Protein AF-A0A834BYA6-F1 (afdb_monomer_lite)

InterPro domains:
  IPR002674 Large ribosomal subunit protein eL43 [PF01780] (1-64)
  IPR011331 Large ribosomal subunit protein eL37/eL43 [G3DSA:2.20.25.30] (1-68)
  IPR011332 Zinc-binding ribosomal protein [SSF57829] (1-57)

Secondary structure (DSSP, 8-state):
-HHHHHHHHHS-B--TTT--S-EEEEETTEEEETTT--EEE--SSSSS-HHHHHHHHHHHHHHHHHHHHHHHHHHHHHHHHHHHHHHHHHHHHHHHHHHHHHHHHHHTSPPPPS-S-----SSSTTSSTTSSSSS-----------

Organism: Oryzias melastigma (NCBI:txid30732)

Sequence (146 aa):
MVKKIEISQHAKYTCSFCGKTKMKRRAVGIWHCGSCKKTVAGGAWTYNTTSAVTVKSAIRRLKELKDQYQRCVRIASMEIVNVLMKRRSEFNRLRGFVDSDFKKLVDMSPEPSTSEHALHKDQSIQAGQELTENEARQPGKETRQS

Radius of gyration: 40.84 Å; chains: 1; bounding box: 45×39×119 Å

Foldseek 3Di:
DVVVLVCQQQAFPQDPPPRDSQWHDDAQQWIAGPPPRDIGGDHRRHRHDPVNVVVVVVVVVVVVVVVVVVVVVVVVVVVVVVVVVVVVVVVVVVVVVVVVVVVVVVVPDDDPPDDDDPDDDPPPPPPPPPPPPPPPDDDDDDDDDD

Structure (mmCIF, N/CA/C/O backbone):
data_AF-A0A834BYA6-F1
#
_entry.id   AF-A0A834BYA6-F1
#
loop_
_atom_site.group_PDB
_atom_site.id
_atom_site.type_symbol
_atom_site.label_atom_id
_atom_site.label_alt_id
_atom_site.label_comp_id
_atom_site.label_asym_id
_atom_site.label_entity_id
_atom_site.label_seq_id
_atom_site.pdbx_PDB_ins_code
_atom_site.Cartn_x
_atom_site.Cartn_y
_atom_site.Cartn_z
_atom_site.occupancy
_atom_site.B_iso_or_equiv
_atom_site.auth_seq_id
_atom_site.auth_comp_id
_atom_site.auth_asym_id
_atom_site.auth_atom_id
_atom_site.pdbx_PDB_model_num
ATOM 1 N N . MET A 1 1 ? -3.380 -13.775 25.923 1.00 90.69 1 MET A N 1
ATOM 2 C CA . MET A 1 1 ? -3.431 -13.643 24.445 1.00 90.69 1 MET A CA 1
ATOM 3 C C . MET A 1 1 ? -4.621 -12.819 23.955 1.00 90.69 1 MET A C 1
ATOM 5 O O . MET A 1 1 ? -4.385 -11.818 23.289 1.00 90.69 1 MET A O 1
ATOM 9 N N . VAL A 1 2 ? -5.863 -13.166 24.323 1.00 96.56 2 VAL A N 1
ATOM 10 C CA . VAL A 1 2 ? -7.096 -12.475 23.874 1.00 96.56 2 VAL A CA 1
ATOM 11 C C . VAL A 1 2 ? -7.051 -10.961 24.091 1.00 96.56 2 VAL A C 1
ATOM 13 O O . VAL A 1 2 ? -7.258 -10.209 23.147 1.00 96.56 2 VAL A O 1
ATOM 16 N N . LYS A 1 3 ? -6.628 -10.507 25.278 1.00 97.00 3 LYS A N 1
ATOM 17 C CA . LYS A 1 3 ? -6.495 -9.075 25.602 1.00 97.00 3 LYS A CA 1
ATOM 18 C C . LYS A 1 3 ? -5.699 -8.274 24.558 1.00 97.00 3 LYS A C 1
ATOM 20 O O . LYS A 1 3 ? -6.087 -7.169 24.208 1.00 97.00 3 LYS A O 1
ATOM 25 N N . LYS A 1 4 ? -4.603 -8.825 24.016 1.00 95.25 4 LYS A N 1
ATOM 26 C CA . LYS A 1 4 ? -3.785 -8.138 22.994 1.00 95.25 4 LYS A CA 1
ATOM 27 C C . LYS A 1 4 ? -4.546 -7.986 21.671 1.00 95.25 4 LYS A C 1
ATOM 29 O O . LYS A 1 4 ? -4.432 -6.953 21.017 1.00 95.25 4 LYS A O 1
ATOM 34 N N . ILE A 1 5 ? -5.304 -9.012 21.289 1.00 95.56 5 ILE A N 1
ATOM 35 C CA . ILE A 1 5 ? -6.132 -9.032 20.077 1.00 95.56 5 ILE A CA 1
ATOM 36 C C . ILE A 1 5 ? -7.318 -8.070 20.220 1.00 95.56 5 ILE A C 1
ATOM 38 O O . ILE A 1 5 ? -7.647 -7.337 19.293 1.00 95.56 5 ILE A O 1
ATOM 42 N N . GLU A 1 6 ? -7.923 -8.031 21.402 1.00 96.06 6 GLU A N 1
ATOM 43 C CA . GLU A 1 6 ? -9.059 -7.165 21.696 1.00 96.06 6 GLU A CA 1
ATOM 44 C C . GLU A 1 6 ? -8.677 -5.678 21.724 1.00 96.06 6 GLU A C 1
ATOM 46 O O . GLU A 1 6 ? -9.398 -4.830 21.197 1.00 96.06 6 GLU A O 1
ATOM 51 N N . ILE A 1 7 ? -7.496 -5.361 22.259 1.00 96.12 7 ILE A N 1
ATOM 52 C CA . ILE A 1 7 ? -6.944 -4.004 22.205 1.00 96.12 7 ILE A CA 1
ATOM 53 C C . ILE A 1 7 ? -6.654 -3.600 20.754 1.00 96.12 7 ILE A C 1
ATOM 55 O O . ILE A 1 7 ? -7.018 -2.500 20.340 1.00 96.12 7 ILE A O 1
ATOM 59 N N . SER A 1 8 ? -6.016 -4.471 19.963 1.00 94.81 8 SER A N 1
ATOM 60 C CA . SER A 1 8 ? -5.629 -4.127 18.590 1.00 94.81 8 SER A CA 1
ATOM 61 C C . SER A 1 8 ? -6.829 -3.937 17.661 1.00 94.81 8 SER A C 1
ATOM 63 O O . SER A 1 8 ? -6.846 -2.981 16.887 1.00 94.81 8 SER A O 1
ATOM 65 N N . GLN A 1 9 ? -7.878 -4.756 17.789 1.00 95.31 9 GLN A N 1
ATOM 66 C CA . GLN A 1 9 ? -9.076 -4.618 16.953 1.00 95.31 9 GLN A CA 1
ATOM 67 C C . GLN A 1 9 ? -9.886 -3.341 17.231 1.00 95.31 9 GLN A C 1
ATOM 69 O O . GLN A 1 9 ? -10.544 -2.833 16.321 1.00 95.31 9 GLN A O 1
ATOM 74 N N . HIS A 1 10 ? -9.856 -2.829 18.469 1.00 95.25 10 HIS A N 1
ATOM 75 C CA . HIS A 1 10 ? -10.570 -1.612 18.876 1.00 95.25 10 HIS A CA 1
ATOM 76 C C . HIS A 1 10 ? -9.723 -0.338 18.744 1.00 95.25 10 HIS A C 1
ATOM 78 O O . HIS A 1 10 ? -10.256 0.774 18.829 1.00 95.25 10 HIS A O 1
ATOM 84 N N . ALA A 1 11 ? -8.419 -0.479 18.502 1.00 95.38 11 ALA A N 1
ATOM 85 C CA . ALA A 1 11 ? -7.528 0.644 18.272 1.00 95.38 11 ALA A CA 1
ATOM 86 C C . ALA A 1 11 ? -7.930 1.441 17.019 1.00 95.38 11 ALA A C 1
ATOM 88 O O . ALA A 1 11 ? -8.423 0.911 16.019 1.00 95.38 11 ALA A O 1
ATOM 89 N N . LYS A 1 12 ? -7.689 2.755 17.066 1.00 95.75 12 LYS A N 1
ATOM 90 C CA . LYS A 1 12 ? -7.802 3.626 15.893 1.00 95.75 12 LYS A CA 1
ATOM 91 C C . LYS A 1 12 ? -6.453 3.677 15.188 1.00 95.75 12 LYS A C 1
ATOM 93 O O . LYS A 1 12 ? -5.443 3.961 15.823 1.00 95.75 12 LYS A O 1
ATOM 98 N N . TYR A 1 13 ? -6.455 3.475 13.875 1.00 96.50 13 TYR A N 1
ATOM 99 C CA . TYR A 1 13 ? -5.250 3.561 13.050 1.00 96.50 13 TYR A CA 1
ATOM 100 C C . TYR A 1 13 ? -5.238 4.823 12.184 1.00 96.50 13 TYR A C 1
ATOM 102 O O . TYR A 1 13 ? -6.280 5.424 11.890 1.00 96.50 13 TYR A O 1
ATOM 110 N N . THR A 1 14 ? -4.039 5.211 11.756 1.00 97.19 14 THR A N 1
ATOM 111 C CA . THR A 1 14 ? -3.818 6.295 10.797 1.00 97.19 14 THR A CA 1
ATOM 112 C C . THR A 1 14 ? -4.239 5.854 9.400 1.00 97.19 14 THR A C 1
ATOM 114 O O . THR A 1 14 ? -3.782 4.834 8.885 1.00 97.19 14 THR A O 1
ATOM 117 N N . CYS A 1 15 ? -5.131 6.619 8.773 1.00 96.81 15 CYS A N 1
ATOM 118 C CA . CYS A 1 15 ? -5.585 6.348 7.417 1.00 96.81 15 CYS A CA 1
ATOM 119 C C . CYS A 1 15 ? -4.519 6.756 6.393 1.00 96.81 15 CYS A C 1
ATOM 121 O O . CYS A 1 15 ? -4.155 7.927 6.317 1.00 96.81 15 CYS A O 1
ATOM 123 N N . SER A 1 16 ? -4.101 5.822 5.539 1.00 94.44 16 SER A N 1
ATOM 124 C CA . SER A 1 16 ? -3.115 6.070 4.474 1.00 94.44 16 SER A CA 1
ATOM 125 C C . SER A 1 16 ? -3.600 7.042 3.389 1.00 94.44 16 SER A C 1
ATOM 127 O O . SER A 1 16 ? -2.792 7.538 2.619 1.00 94.44 16 SER A O 1
ATOM 129 N N . PHE A 1 17 ? -4.909 7.309 3.317 1.00 96.19 17 PHE A N 1
ATOM 130 C CA . PHE A 1 17 ? -5.505 8.176 2.296 1.00 96.19 17 PHE A CA 1
ATOM 131 C C . PHE A 1 17 ? -5.619 9.632 2.743 1.00 96.19 17 PHE A C 1
ATOM 133 O O . PHE A 1 17 ? -5.401 10.532 1.947 1.00 96.19 17 PHE A O 1
ATOM 140 N N . CYS A 1 18 ? -6.004 9.877 4.001 1.00 96.81 18 CYS A N 1
ATOM 141 C CA . CYS A 1 18 ? -6.264 11.234 4.493 1.00 96.81 18 CYS A CA 1
ATOM 142 C C . CYS A 1 18 ? -5.414 11.636 5.705 1.00 96.81 18 CYS A C 1
ATOM 144 O O . CYS A 1 18 ? -5.691 12.668 6.308 1.00 96.81 18 CYS A O 1
ATOM 146 N N . GLY A 1 19 ? -4.476 10.790 6.143 1.00 96.50 19 GLY A N 1
ATOM 147 C CA . GLY A 1 19 ? -3.555 11.052 7.258 1.00 96.50 19 GLY A CA 1
ATOM 148 C C . GLY A 1 19 ? -4.183 11.096 8.658 1.00 96.50 19 GLY A C 1
ATOM 149 O O . GLY A 1 19 ? -3.471 11.165 9.650 1.00 96.50 19 GLY A O 1
ATOM 150 N N . LYS A 1 20 ? -5.514 11.033 8.778 1.00 97.12 20 LYS A N 1
ATOM 151 C CA . LYS A 1 20 ? -6.232 11.147 10.060 1.00 97.12 20 LYS A CA 1
ATOM 152 C C . LYS A 1 20 ? -6.321 9.793 10.776 1.00 97.12 20 LYS A C 1
ATOM 154 O O . LYS A 1 20 ? -6.633 8.776 10.149 1.00 97.12 20 LYS A O 1
ATOM 159 N N . THR A 1 21 ? -6.173 9.788 12.103 1.00 96.94 21 THR A N 1
ATOM 160 C CA . THR A 1 21 ? -6.314 8.600 12.977 1.00 96.94 21 THR A CA 1
ATOM 161 C C . THR A 1 21 ? -7.782 8.258 13.257 1.00 96.94 21 THR A C 1
ATOM 163 O O . THR A 1 21 ? -8.265 8.267 14.390 1.00 96.94 21 THR A O 1
ATOM 166 N N . LYS A 1 22 ? -8.541 8.016 12.185 1.00 97.19 22 LYS A N 1
ATOM 167 C CA . LYS A 1 22 ? -9.976 7.682 12.222 1.00 97.19 22 LYS A CA 1
ATOM 168 C C . LYS A 1 22 ? -10.293 6.350 11.535 1.00 97.19 22 LYS A C 1
ATOM 170 O O . LYS A 1 22 ? -11.448 6.111 11.189 1.00 97.19 22 LYS A O 1
ATOM 175 N N . MET A 1 23 ? -9.290 5.499 11.313 1.00 97.69 23 MET A N 1
ATOM 176 C CA . MET A 1 23 ? -9.481 4.164 10.749 1.00 97.69 23 MET A CA 1
ATOM 177 C C . MET A 1 23 ? -9.915 3.190 11.847 1.00 97.69 23 MET A C 1
ATOM 179 O O . MET A 1 23 ? -9.207 3.043 12.842 1.00 97.69 23 MET A O 1
ATOM 183 N N . LYS A 1 24 ? -11.073 2.549 11.678 1.00 97.00 24 LYS A N 1
ATOM 184 C CA . LYS A 1 24 ? -11.639 1.574 12.621 1.00 97.00 24 LYS A CA 1
ATOM 185 C C . LYS A 1 24 ? -12.052 0.297 11.898 1.00 97.00 24 LYS A C 1
ATOM 187 O O . LYS A 1 24 ? -12.467 0.345 10.740 1.00 97.00 24 LYS A O 1
ATOM 192 N N . ARG A 1 25 ? -11.982 -0.835 12.592 1.00 97.56 25 ARG A N 1
ATOM 193 C CA . ARG A 1 25 ? -12.482 -2.118 12.094 1.00 97.56 25 ARG A CA 1
ATOM 194 C C . ARG A 1 25 ? -14.011 -2.099 12.021 1.00 97.56 25 ARG A C 1
ATOM 196 O O . ARG A 1 25 ? -14.664 -1.594 12.932 1.00 97.56 25 ARG A O 1
ATOM 203 N N . ARG A 1 26 ? -14.577 -2.629 10.935 1.00 96.69 26 ARG A N 1
ATOM 204 C CA . ARG A 1 26 ? -16.031 -2.827 10.768 1.00 96.69 26 ARG A CA 1
ATOM 205 C C . ARG A 1 26 ? -16.411 -4.298 10.826 1.00 96.69 26 ARG A C 1
ATOM 207 O O . ARG A 1 26 ? -17.366 -4.647 11.501 1.00 96.69 26 ARG A O 1
ATOM 214 N N . ALA A 1 27 ? -15.635 -5.131 10.149 1.00 96.88 27 ALA A N 1
ATOM 215 C CA . ALA A 1 27 ? -15.751 -6.580 10.168 1.00 96.88 27 ALA A CA 1
ATOM 216 C C . ALA A 1 27 ? -14.344 -7.188 10.102 1.00 96.88 27 ALA A C 1
ATOM 218 O O . ALA A 1 27 ? -13.350 -6.466 9.957 1.00 96.88 27 ALA A O 1
ATOM 219 N N . VAL A 1 28 ? -14.238 -8.511 10.211 1.00 96.44 28 VAL A N 1
ATOM 220 C CA . VAL A 1 28 ? -12.963 -9.219 10.040 1.00 96.44 28 VAL A CA 1
ATOM 221 C C . VAL A 1 28 ? -12.360 -8.846 8.682 1.00 96.44 28 VAL A C 1
ATOM 223 O O . VAL A 1 28 ? -13.009 -8.989 7.653 1.00 96.44 28 VAL A O 1
ATOM 226 N N . GLY A 1 29 ? -11.137 -8.312 8.683 1.00 96.50 29 GLY A N 1
ATOM 227 C CA . GLY A 1 29 ? -10.441 -7.913 7.456 1.00 96.50 29 GLY A CA 1
ATOM 228 C C . GLY A 1 29 ? -10.969 -6.641 6.781 1.00 96.50 29 GLY A C 1
ATOM 229 O O . GLY A 1 29 ? -10.356 -6.189 5.819 1.00 96.50 29 GLY A O 1
ATOM 230 N N . ILE A 1 30 ? -12.040 -6.013 7.281 1.00 97.38 30 ILE A N 1
ATOM 231 C CA . ILE A 1 30 ? -12.630 -4.802 6.692 1.00 97.38 30 ILE A CA 1
ATOM 232 C C . ILE A 1 30 ? -12.445 -3.610 7.631 1.00 97.38 30 ILE A C 1
ATOM 234 O O . ILE A 1 30 ? -12.946 -3.586 8.760 1.00 97.38 30 ILE A O 1
ATOM 238 N N . TRP A 1 31 ? -11.778 -2.576 7.124 1.00 97.75 31 TRP A N 1
ATOM 239 C CA . TRP A 1 31 ? -11.461 -1.350 7.849 1.00 97.75 31 TRP A CA 1
ATOM 240 C C . TRP A 1 31 ? -12.096 -0.144 7.172 1.00 97.75 31 TRP A C 1
ATOM 242 O O . TRP A 1 31 ? -12.050 -0.018 5.954 1.00 97.75 31 TRP A O 1
ATOM 252 N N . HIS A 1 32 ? -12.668 0.761 7.957 1.00 97.69 32 HIS A N 1
ATOM 253 C CA . HIS A 1 32 ? -13.360 1.944 7.463 1.00 97.69 32 HIS A CA 1
ATOM 254 C C . HIS A 1 32 ? -12.838 3.209 8.135 1.00 97.69 32 HIS A C 1
ATOM 256 O O . HIS A 1 32 ? -12.704 3.281 9.361 1.00 97.69 32 HIS A O 1
ATOM 262 N N . CYS A 1 33 ? -12.578 4.234 7.329 1.00 97.81 33 CYS A N 1
ATOM 263 C CA . CYS A 1 33 ? -12.153 5.530 7.821 1.00 97.81 33 CYS A CA 1
ATOM 264 C C . CYS A 1 33 ? -13.354 6.448 8.047 1.00 97.81 33 CYS A C 1
ATOM 266 O O . CYS A 1 33 ? -14.023 6.846 7.097 1.00 97.81 33 CYS A O 1
ATOM 268 N N . GLY A 1 34 ? -13.564 6.883 9.290 1.00 96.50 34 GLY A N 1
ATOM 269 C CA . GLY A 1 34 ? -14.653 7.805 9.621 1.00 96.50 34 GLY A CA 1
ATOM 270 C C . GLY A 1 34 ? -14.509 9.219 9.038 1.00 96.50 34 GLY A C 1
ATOM 271 O O . GLY A 1 34 ? -15.489 9.953 9.023 1.00 96.50 34 GLY A O 1
ATOM 272 N N . SER A 1 35 ? -13.321 9.636 8.571 1.00 96.94 35 SER A N 1
ATOM 273 C CA . SER A 1 35 ? -13.133 10.956 7.936 1.00 96.94 35 SER A CA 1
ATOM 274 C C . SER A 1 35 ? -13.311 10.943 6.427 1.00 96.94 35 SER A C 1
ATOM 276 O O . SER A 1 35 ? -14.117 11.704 5.912 1.00 96.94 35 SER A O 1
ATOM 278 N N . CYS A 1 36 ? -12.537 10.128 5.706 1.00 97.12 36 CYS A N 1
ATOM 279 C CA . CYS A 1 36 ? -12.570 10.118 4.240 1.00 97.12 36 CYS A CA 1
ATOM 280 C C . CYS A 1 36 ? -13.545 9.083 3.667 1.00 97.12 36 CYS A C 1
ATOM 282 O O . CYS A 1 36 ? -13.619 8.932 2.452 1.00 97.12 36 CYS A O 1
ATOM 284 N N . LYS A 1 37 ? -14.256 8.345 4.533 1.00 96.56 37 LYS A N 1
ATOM 285 C CA . LYS A 1 37 ? -15.240 7.307 4.187 1.00 96.56 37 LYS A CA 1
ATOM 286 C C . LYS A 1 37 ? -14.686 6.154 3.335 1.00 96.56 37 LYS A C 1
ATOM 288 O O . LYS A 1 37 ? -15.453 5.328 2.853 1.00 96.56 37 LYS A O 1
ATOM 293 N N . LYS A 1 38 ? -13.362 6.059 3.168 1.00 97.12 38 LYS A N 1
ATOM 294 C CA . LYS A 1 38 ? -12.711 4.955 2.452 1.00 97.12 38 LYS A CA 1
ATOM 295 C C . LYS A 1 38 ? -12.780 3.672 3.280 1.00 97.12 38 LYS A C 1
ATOM 297 O O . LYS A 1 38 ? -12.492 3.687 4.480 1.00 97.12 38 LYS A O 1
ATOM 302 N N . THR A 1 39 ? -13.114 2.578 2.606 1.00 97.25 39 THR A N 1
ATOM 303 C CA . THR A 1 39 ? -13.101 1.217 3.150 1.00 97.25 39 THR A CA 1
ATOM 304 C C . THR A 1 39 ? -11.963 0.438 2.500 1.00 97.25 39 THR A C 1
ATOM 306 O O . THR A 1 39 ? -11.721 0.579 1.304 1.00 97.25 39 THR A O 1
ATOM 309 N N . VAL A 1 40 ? -11.222 -0.328 3.294 1.00 96.50 40 VAL A N 1
ATOM 310 C CA . VAL A 1 40 ? -9.966 -0.970 2.894 1.00 96.50 40 VAL A CA 1
ATOM 311 C C . VAL A 1 40 ? -9.913 -2.379 3.472 1.00 96.50 40 VAL A C 1
ATOM 313 O O . VAL A 1 40 ? 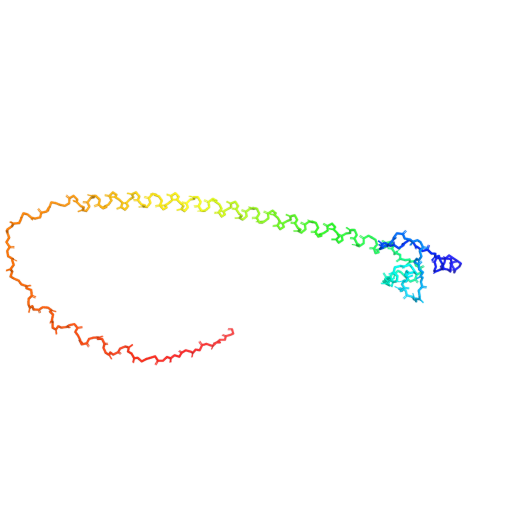-10.287 -2.588 4.628 1.00 96.50 40 VAL A O 1
ATOM 316 N N . ALA A 1 41 ? -9.411 -3.326 2.681 1.00 96.81 41 ALA A N 1
ATOM 317 C CA . ALA A 1 41 ? -9.071 -4.657 3.163 1.00 96.81 41 ALA A CA 1
ATOM 318 C C . ALA A 1 41 ? -7.760 -4.613 3.969 1.00 96.81 41 ALA A C 1
ATOM 320 O O . ALA A 1 41 ? -6.755 -4.061 3.515 1.00 96.81 41 ALA A O 1
ATOM 321 N N . GLY A 1 42 ? -7.774 -5.182 5.169 1.00 95.81 42 GLY A N 1
ATOM 322 C CA . GLY A 1 42 ? -6.640 -5.210 6.089 1.00 95.81 42 GLY A CA 1
ATOM 323 C C . GLY A 1 42 ? -6.539 -6.541 6.824 1.00 95.81 42 GLY A C 1
ATOM 324 O O . GLY A 1 42 ? -7.145 -7.535 6.433 1.00 95.81 42 GLY A O 1
ATOM 325 N N . GLY A 1 43 ? -5.775 -6.567 7.912 1.00 96.12 43 GLY A N 1
ATOM 326 C CA . GLY A 1 43 ? -5.691 -7.748 8.766 1.00 96.12 43 GLY A CA 1
ATOM 327 C C . GLY A 1 43 ? -6.981 -7.998 9.549 1.00 96.12 43 GLY A C 1
ATOM 328 O O . GLY A 1 43 ? -7.831 -7.116 9.705 1.00 96.12 43 GLY A O 1
ATOM 329 N N . ALA A 1 44 ? -7.106 -9.211 10.092 1.00 96.19 44 ALA A N 1
ATOM 330 C CA . ALA A 1 44 ? -8.249 -9.600 10.915 1.00 96.19 44 ALA A CA 1
ATOM 331 C C . ALA A 1 44 ? -8.402 -8.715 12.163 1.00 96.19 44 ALA A C 1
ATOM 333 O O . ALA A 1 44 ? -9.528 -8.355 12.499 1.00 96.19 44 ALA A O 1
ATOM 334 N N . TRP A 1 45 ? -7.285 -8.350 12.802 1.00 95.62 45 TRP A N 1
ATOM 335 C CA . TRP A 1 45 ? -7.240 -7.601 14.069 1.00 95.62 45 TRP A CA 1
ATOM 336 C C . TRP A 1 45 ? -6.418 -6.311 13.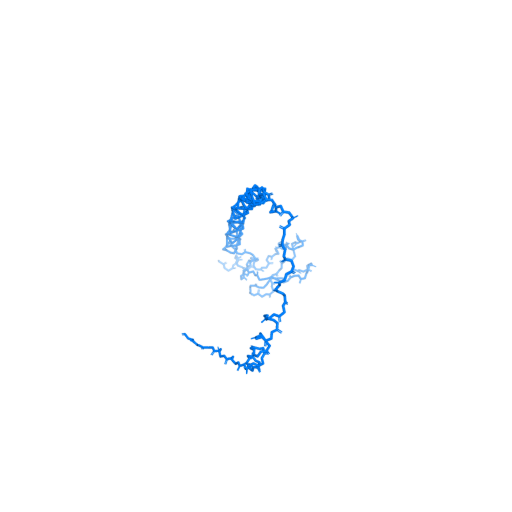985 1.00 95.62 45 TRP A C 1
ATOM 338 O O . TRP A 1 45 ? -6.599 -5.414 14.795 1.00 95.62 45 TRP A O 1
ATOM 348 N N . THR A 1 46 ? -5.535 -6.191 12.991 1.00 95.19 46 THR A N 1
ATOM 349 C CA . THR A 1 46 ? -4.688 -5.012 12.765 1.00 95.19 46 THR A CA 1
ATOM 350 C C . THR A 1 46 ? -4.919 -4.450 11.366 1.00 95.19 46 THR A C 1
ATOM 352 O O . THR A 1 46 ? -5.142 -5.203 1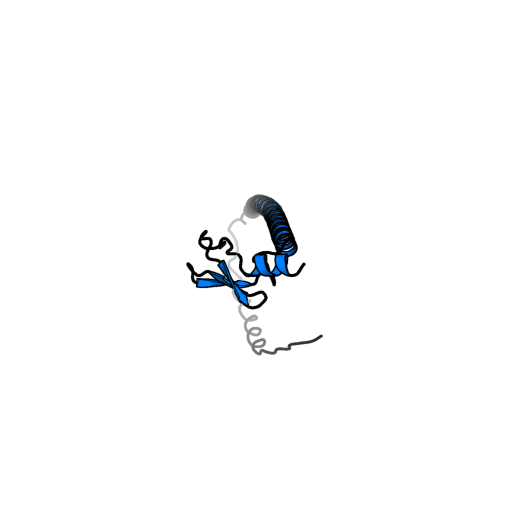0.420 1.00 95.19 46 THR A O 1
ATOM 355 N N . TYR A 1 47 ? -4.851 -3.124 11.208 1.00 94.69 47 TYR A N 1
ATOM 356 C CA . TYR A 1 47 ? -5.094 -2.470 9.913 1.00 94.69 47 TYR A CA 1
ATOM 357 C C . TYR A 1 47 ? -4.133 -2.949 8.813 1.00 94.69 47 TYR A C 1
ATOM 359 O O . TYR A 1 47 ? -4.556 -3.201 7.687 1.00 94.69 47 TYR A O 1
ATOM 367 N N . ASN A 1 48 ? -2.852 -3.132 9.138 1.00 94.25 48 ASN A N 1
ATOM 368 C CA . ASN A 1 48 ? -1.837 -3.583 8.192 1.00 94.25 48 ASN A CA 1
ATOM 369 C C . ASN A 1 48 ? -0.999 -4.691 8.844 1.00 94.25 48 ASN A C 1
ATOM 371 O O . ASN A 1 48 ? -0.424 -4.496 9.914 1.00 94.25 48 ASN A O 1
ATOM 375 N N . THR A 1 49 ? -0.947 -5.862 8.215 1.00 95.88 49 THR A N 1
ATOM 376 C CA . THR A 1 49 ? -0.140 -6.998 8.689 1.00 95.88 49 THR A CA 1
ATOM 377 C C . THR A 1 49 ? 1.305 -6.871 8.212 1.00 95.88 49 THR A C 1
ATOM 379 O O . THR A 1 49 ? 1.524 -6.429 7.082 1.00 95.88 49 THR A O 1
ATOM 382 N N . THR A 1 50 ? 2.272 -7.343 9.000 1.00 95.12 50 THR A N 1
ATOM 383 C CA . THR A 1 50 ? 3.701 -7.340 8.636 1.00 95.12 50 THR A CA 1
ATOM 384 C C . THR A 1 50 ? 3.958 -8.027 7.295 1.00 95.12 50 THR A C 1
ATOM 386 O O . THR A 1 50 ? 4.610 -7.450 6.430 1.00 95.12 50 THR A O 1
ATOM 389 N N . SER A 1 51 ? 3.359 -9.198 7.055 1.00 96.25 51 SER A N 1
ATOM 390 C CA . SER A 1 51 ? 3.513 -9.925 5.788 1.00 96.25 51 SER A CA 1
ATOM 391 C C . SER A 1 51 ? 3.035 -9.103 4.588 1.00 96.25 51 SER A C 1
ATOM 393 O O . SER A 1 51 ? 3.741 -9.001 3.589 1.00 96.25 51 SER A O 1
ATOM 395 N N . ALA A 1 52 ? 1.881 -8.433 4.699 1.00 95.50 52 ALA A N 1
ATOM 396 C CA . ALA A 1 52 ? 1.386 -7.553 3.638 1.00 95.50 52 ALA A CA 1
ATOM 397 C C . ALA A 1 52 ? 2.319 -6.359 3.370 1.00 95.50 52 ALA A C 1
ATOM 399 O O . ALA A 1 52 ? 2.456 -5.948 2.220 1.00 95.50 52 ALA A O 1
ATOM 400 N N . VAL A 1 53 ? 2.974 -5.802 4.396 1.00 95.06 53 VAL A N 1
ATOM 401 C CA . VAL A 1 53 ? 3.984 -4.741 4.215 1.00 95.06 53 VAL A CA 1
ATOM 402 C C . VAL A 1 53 ? 5.175 -5.270 3.423 1.00 95.06 53 VAL A C 1
ATOM 404 O O . VAL A 1 53 ? 5.579 -4.647 2.439 1.00 95.06 53 VAL A O 1
ATOM 407 N N . THR A 1 54 ? 5.692 -6.441 3.801 1.00 97.19 54 THR A N 1
ATOM 408 C CA . THR A 1 54 ? 6.826 -7.074 3.120 1.00 97.19 54 THR A CA 1
ATOM 409 C C . THR A 1 54 ? 6.493 -7.357 1.659 1.00 97.19 54 THR A C 1
ATOM 411 O O . THR A 1 54 ? 7.236 -6.932 0.775 1.00 97.19 54 THR A O 1
ATOM 414 N N . VAL A 1 55 ? 5.336 -7.967 1.384 1.00 97.88 55 VAL A N 1
ATOM 415 C CA . VAL A 1 55 ? 4.890 -8.286 0.018 1.00 97.88 55 VAL A CA 1
ATOM 416 C C . VAL A 1 55 ? 4.720 -7.018 -0.824 1.00 97.88 55 VAL A C 1
ATOM 418 O O . VAL A 1 55 ? 5.222 -6.966 -1.944 1.00 97.88 55 VAL A O 1
ATOM 421 N N . LYS A 1 56 ? 4.103 -5.954 -0.286 1.00 95.81 56 LYS A N 1
ATOM 422 C CA . LYS A 1 56 ? 3.997 -4.656 -0.983 1.00 95.81 56 LYS A CA 1
ATOM 423 C C . LYS A 1 56 ? 5.375 -4.097 -1.353 1.00 95.81 56 LYS A C 1
ATOM 425 O O . LYS A 1 56 ? 5.554 -3.612 -2.469 1.00 95.81 56 LYS A O 1
ATOM 430 N N . SER A 1 57 ? 6.349 -4.184 -0.443 1.00 97.00 57 SER A N 1
ATOM 431 C CA . SER A 1 57 ? 7.714 -3.709 -0.698 1.00 97.00 57 SER A CA 1
ATOM 432 C C . SER A 1 57 ? 8.443 -4.546 -1.756 1.00 97.00 57 SER A C 1
ATOM 434 O O . SER A 1 57 ? 9.115 -3.983 -2.617 1.00 97.00 57 SER A O 1
ATOM 436 N N . ALA A 1 58 ? 8.259 -5.869 -1.743 1.00 98.06 58 ALA A N 1
ATOM 437 C CA . ALA A 1 58 ? 8.835 -6.781 -2.724 1.00 98.06 58 ALA A CA 1
ATOM 438 C C . ALA A 1 58 ? 8.243 -6.550 -4.122 1.00 98.06 58 ALA A C 1
ATOM 440 O O . ALA A 1 58 ? 8.991 -6.363 -5.077 1.00 98.06 58 ALA A O 1
ATOM 441 N N . ILE A 1 59 ? 6.913 -6.456 -4.238 1.00 98.19 59 ILE A N 1
ATOM 442 C CA . ILE A 1 59 ? 6.233 -6.172 -5.511 1.00 98.19 59 ILE A CA 1
ATOM 443 C C . ILE A 1 59 ? 6.697 -4.836 -6.095 1.00 98.19 59 ILE A C 1
ATOM 445 O O . ILE A 1 59 ? 6.950 -4.757 -7.295 1.00 98.19 59 ILE A O 1
ATOM 449 N N . ARG A 1 60 ? 6.831 -3.788 -5.267 1.00 97.94 60 ARG A N 1
ATOM 450 C CA . ARG A 1 60 ? 7.333 -2.485 -5.728 1.00 97.94 60 ARG A CA 1
ATOM 451 C C . ARG A 1 60 ? 8.719 -2.619 -6.366 1.00 97.94 60 ARG A C 1
ATOM 453 O O . ARG A 1 60 ? 8.902 -2.178 -7.495 1.00 97.94 60 ARG A O 1
ATOM 460 N N . ARG A 1 61 ? 9.653 -3.286 -5.680 1.00 98.19 61 ARG A N 1
ATOM 461 C CA . ARG A 1 61 ? 11.018 -3.521 -6.185 1.00 98.19 61 ARG A CA 1
ATOM 462 C C . ARG A 1 61 ? 11.019 -4.319 -7.491 1.00 98.19 61 ARG A C 1
ATOM 464 O O . ARG A 1 61 ? 11.729 -3.965 -8.422 1.00 98.19 61 ARG A O 1
ATOM 471 N N . LEU A 1 62 ? 10.201 -5.367 -7.587 1.00 97.94 62 LEU A N 1
ATOM 472 C CA . LEU A 1 62 ? 10.106 -6.187 -8.800 1.00 97.94 62 LEU A CA 1
ATOM 473 C C . LEU A 1 62 ? 9.562 -5.401 -10.001 1.00 97.94 62 LEU A C 1
ATOM 475 O O . LEU A 1 62 ? 10.043 -5.580 -11.118 1.00 97.94 62 LEU A O 1
ATOM 479 N N . LYS A 1 63 ? 8.588 -4.509 -9.781 1.00 97.94 63 LYS A N 1
ATOM 480 C CA . LYS A 1 63 ? 8.086 -3.613 -10.834 1.00 97.94 63 LYS A CA 1
ATOM 481 C C . LYS A 1 63 ? 9.172 -2.656 -11.317 1.00 97.94 63 LYS A C 1
ATOM 483 O O . LYS A 1 63 ? 9.369 -2.539 -12.518 1.00 97.94 63 LYS A O 1
ATOM 488 N N . GLU A 1 64 ? 9.920 -2.054 -10.395 1.00 96.56 64 GLU A N 1
ATOM 489 C CA . GLU A 1 64 ? 11.042 -1.172 -10.736 1.00 96.56 64 GLU A CA 1
ATOM 490 C C . GLU A 1 64 ? 12.106 -1.907 -11.561 1.00 96.56 64 GLU A C 1
ATOM 492 O O . GLU A 1 64 ? 12.537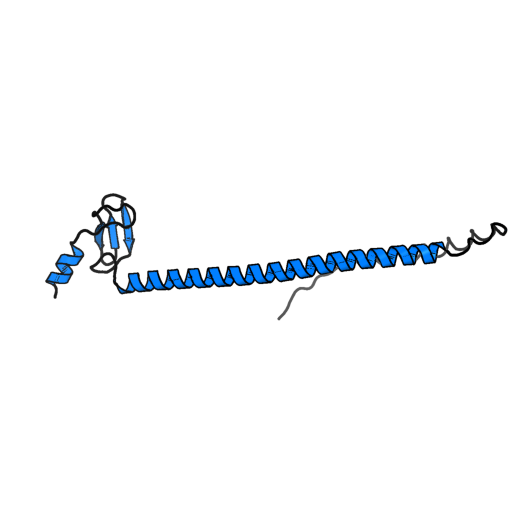 -1.395 -12.589 1.00 96.56 64 GLU A O 1
ATOM 497 N N . LEU A 1 65 ? 12.476 -3.133 -11.178 1.00 96.88 65 LEU A N 1
ATOM 498 C CA . LEU A 1 65 ? 13.429 -3.952 -11.937 1.00 96.88 65 LEU A CA 1
ATOM 499 C C . LEU A 1 65 ? 12.930 -4.270 -13.352 1.00 96.88 65 LEU A C 1
ATOM 501 O O . LEU A 1 65 ? 13.685 -4.146 -14.317 1.00 96.88 65 LEU A O 1
ATOM 505 N N . LYS A 1 66 ? 11.652 -4.640 -13.491 1.00 96.75 66 LYS A N 1
ATOM 506 C CA . LYS A 1 66 ? 11.033 -4.882 -14.799 1.00 96.75 66 LYS A CA 1
ATOM 507 C C . LYS A 1 66 ? 11.069 -3.628 -15.674 1.00 96.75 66 LYS A C 1
ATOM 509 O O . LYS A 1 66 ? 11.410 -3.721 -16.852 1.00 96.75 66 LYS A O 1
ATOM 514 N N . ASP A 1 67 ? 10.731 -2.473 -15.110 1.00 95.94 67 ASP A N 1
ATOM 515 C CA . ASP A 1 67 ? 10.703 -1.209 -15.846 1.00 95.94 67 ASP A CA 1
ATOM 516 C C . ASP A 1 67 ? 12.111 -0.792 -16.293 1.00 95.94 67 ASP A C 1
ATOM 518 O O . ASP A 1 67 ? 12.286 -0.325 -17.419 1.00 95.94 67 ASP A O 1
ATOM 522 N N . GLN A 1 68 ? 13.129 -1.012 -15.454 1.00 95.19 68 GLN A N 1
ATOM 523 C CA . GLN A 1 68 ? 14.533 -0.788 -15.816 1.00 95.19 68 GLN A CA 1
ATOM 524 C C . GLN A 1 68 ? 14.972 -1.709 -16.957 1.00 95.19 68 GLN A C 1
ATOM 526 O O . GLN A 1 68 ? 15.508 -1.228 -17.952 1.00 95.19 68 GLN A O 1
ATOM 531 N N . TYR A 1 69 ? 14.673 -3.009 -16.870 1.00 95.06 69 TYR A N 1
ATOM 532 C CA . TYR A 1 69 ? 14.970 -3.956 -17.946 1.00 95.06 69 TYR A CA 1
ATOM 533 C C . TYR A 1 69 ? 14.311 -3.537 -19.267 1.00 95.06 69 TYR A C 1
ATOM 535 O O . TYR A 1 69 ? 14.975 -3.465 -20.299 1.00 95.06 69 TYR A O 1
ATOM 543 N N . GLN A 1 70 ? 13.023 -3.177 -19.238 1.00 95.19 70 GLN A N 1
ATOM 544 C CA . GLN A 1 70 ? 12.321 -2.711 -20.434 1.00 95.19 70 GLN A CA 1
ATOM 545 C C . GLN A 1 70 ? 12.919 -1.423 -21.009 1.00 95.19 70 GLN A C 1
ATOM 547 O O . GLN A 1 70 ? 12.973 -1.282 -22.231 1.00 95.19 70 GLN A O 1
ATOM 552 N N . ARG A 1 71 ? 13.387 -0.490 -20.169 1.00 93.88 71 ARG A N 1
ATOM 553 C CA . ARG A 1 71 ? 14.112 0.697 -20.647 1.00 93.88 71 ARG A CA 1
ATOM 554 C C . ARG A 1 71 ? 15.425 0.319 -21.318 1.00 93.88 71 ARG A C 1
ATOM 556 O O . ARG A 1 71 ? 15.647 0.774 -22.434 1.00 93.88 71 ARG A O 1
ATOM 563 N N . CYS A 1 72 ? 16.244 -0.531 -20.698 1.00 88.31 72 CYS A N 1
ATOM 564 C CA . CYS A 1 72 ? 17.505 -0.984 -21.292 1.00 88.31 72 CYS A CA 1
ATOM 565 C C . CYS A 1 72 ? 17.281 -1.649 -22.656 1.00 88.31 72 CYS A C 1
ATOM 567 O O . CYS A 1 72 ? 17.959 -1.310 -23.620 1.00 88.31 72 CYS A O 1
ATOM 569 N N . VAL A 1 73 ? 16.279 -2.529 -22.770 1.00 93.00 73 VAL A N 1
ATOM 570 C CA . VAL A 1 73 ? 15.936 -3.193 -24.039 1.00 93.00 73 VAL A CA 1
ATOM 571 C C . VAL A 1 73 ? 15.495 -2.187 -25.105 1.00 93.00 73 VAL A C 1
ATOM 573 O O . VAL A 1 73 ? 15.919 -2.288 -26.258 1.00 93.00 73 VAL A O 1
ATOM 576 N N . ARG A 1 74 ? 14.665 -1.197 -24.743 1.00 92.94 74 ARG A N 1
ATOM 577 C CA . ARG A 1 74 ? 14.244 -0.144 -25.681 1.00 92.94 74 ARG A CA 1
ATOM 578 C C . ARG A 1 74 ? 15.425 0.695 -26.154 1.00 92.94 74 ARG A C 1
ATOM 580 O O . ARG A 1 74 ? 15.542 0.912 -27.353 1.00 92.94 74 ARG A O 1
ATOM 587 N N . ILE A 1 75 ? 16.292 1.131 -25.241 1.00 91.31 75 ILE A N 1
ATOM 588 C CA . ILE A 1 75 ? 17.467 1.947 -25.575 1.00 91.31 75 ILE A CA 1
ATOM 589 C C . ILE A 1 75 ? 18.398 1.172 -26.513 1.00 91.31 75 ILE A C 1
ATOM 591 O O . ILE A 1 75 ? 18.698 1.668 -27.594 1.00 91.31 75 ILE A O 1
ATOM 595 N N . ALA A 1 76 ? 18.750 -0.073 -26.176 1.00 89.81 76 ALA A N 1
ATOM 596 C CA . ALA A 1 76 ? 19.605 -0.913 -27.018 1.00 89.81 76 ALA A CA 1
ATOM 597 C C . ALA A 1 76 ? 19.002 -1.145 -28.417 1.00 89.81 76 ALA A C 1
ATOM 599 O O . ALA A 1 76 ? 19.700 -1.097 -29.428 1.00 89.81 76 ALA A O 1
ATOM 600 N N . SER A 1 77 ? 17.680 -1.335 -28.499 1.00 85.62 77 SER A N 1
ATOM 601 C CA . SER A 1 77 ? 16.988 -1.475 -29.786 1.00 85.62 77 SER A CA 1
ATOM 602 C C . SER A 1 77 ? 17.029 -0.180 -30.601 1.00 85.62 77 SER A C 1
ATOM 604 O O . SER A 1 77 ? 17.245 -0.226 -31.810 1.00 85.62 77 SER A O 1
ATOM 606 N N . MET A 1 78 ? 16.850 0.981 -29.962 1.00 80.75 78 MET A N 1
ATOM 607 C CA . MET A 1 78 ? 16.938 2.278 -30.638 1.00 80.75 78 MET A CA 1
ATOM 608 C C . MET A 1 78 ? 18.355 2.572 -31.131 1.00 80.75 78 MET A C 1
ATOM 610 O O . MET A 1 78 ? 18.505 3.091 -32.231 1.00 80.75 78 MET A O 1
ATOM 614 N N . GLU A 1 79 ? 19.393 2.204 -30.380 1.00 86.50 79 GLU A N 1
ATOM 615 C CA . GLU A 1 79 ? 20.783 2.325 -30.832 1.00 86.50 79 GLU A CA 1
ATOM 616 C C . GLU A 1 79 ? 21.043 1.483 -32.084 1.00 86.50 79 GLU A C 1
ATOM 618 O O . GLU A 1 79 ? 21.580 1.998 -33.066 1.00 86.50 79 GLU A O 1
ATOM 623 N N . ILE A 1 80 ? 20.584 0.228 -32.104 1.00 83.00 80 ILE A N 1
ATOM 624 C CA . ILE A 1 80 ? 20.687 -0.639 -33.286 1.00 83.00 80 ILE A CA 1
ATOM 625 C C . ILE A 1 80 ? 19.928 -0.031 -34.469 1.00 83.00 80 ILE A C 1
ATOM 627 O O . ILE A 1 80 ? 20.482 0.067 -35.563 1.00 83.00 80 ILE A O 1
ATOM 631 N N . VAL A 1 81 ? 18.688 0.427 -34.270 1.00 82.19 81 VAL A N 1
ATOM 632 C CA . VAL A 1 81 ? 17.897 1.075 -35.330 1.00 82.19 81 VAL A CA 1
ATOM 633 C C . VAL A 1 81 ? 18.595 2.335 -35.844 1.00 82.19 81 VAL A C 1
ATOM 635 O O . VAL A 1 81 ? 18.660 2.529 -37.054 1.00 82.19 81 VAL A O 1
ATOM 638 N N . ASN A 1 82 ? 19.179 3.156 -34.972 1.00 85.12 82 ASN A N 1
ATOM 639 C CA . ASN A 1 82 ? 19.923 4.352 -35.366 1.00 85.12 82 ASN A CA 1
ATOM 640 C C . ASN A 1 82 ? 21.169 4.000 -36.190 1.00 85.12 82 ASN A C 1
ATOM 642 O O . ASN A 1 82 ? 21.413 4.618 -37.228 1.00 85.12 82 ASN A O 1
ATOM 646 N N . VAL A 1 83 ? 21.932 2.980 -35.780 1.00 85.50 83 VAL A N 1
ATOM 647 C CA . VAL A 1 83 ? 23.091 2.478 -36.536 1.00 85.50 83 VAL A CA 1
ATOM 648 C C . VAL A 1 83 ? 22.661 1.941 -37.903 1.00 85.50 83 VAL A C 1
ATOM 650 O O . VAL A 1 83 ? 23.280 2.277 -38.914 1.00 85.50 83 VAL A O 1
ATOM 653 N N . LEU A 1 84 ? 21.584 1.153 -37.962 1.00 83.25 84 LEU A N 1
ATOM 654 C CA . LEU A 1 84 ? 21.045 0.605 -39.210 1.00 83.25 84 LEU A CA 1
ATOM 655 C C . LEU A 1 84 ? 20.512 1.704 -40.135 1.00 83.25 84 LEU A C 1
ATOM 657 O O . LEU A 1 84 ? 20.782 1.670 -41.332 1.00 83.25 84 LEU A O 1
ATOM 661 N N . MET A 1 85 ? 19.807 2.704 -39.602 1.00 82.50 85 MET A N 1
ATOM 662 C CA . MET A 1 85 ? 19.324 3.853 -40.373 1.00 82.50 85 MET A CA 1
ATOM 663 C C . MET A 1 85 ? 20.482 4.696 -40.912 1.00 82.50 85 MET A C 1
ATOM 665 O O . MET A 1 85 ? 20.444 5.110 -42.071 1.00 82.50 85 MET A O 1
ATOM 669 N N . LYS A 1 86 ? 21.545 4.896 -40.120 1.00 85.00 86 LYS A N 1
ATOM 670 C CA . LYS A 1 86 ? 22.751 5.603 -40.567 1.00 85.00 86 LYS A CA 1
ATOM 671 C C . LYS A 1 86 ? 23.467 4.838 -41.682 1.00 85.00 86 LYS A C 1
ATOM 673 O O . LYS A 1 86 ? 23.720 5.421 -42.732 1.00 85.00 86 LYS A O 1
ATOM 678 N N . ARG A 1 87 ? 23.675 3.524 -41.519 1.00 82.62 87 ARG A N 1
ATOM 679 C CA . ARG A 1 87 ? 24.233 2.662 -42.578 1.00 82.62 87 ARG A CA 1
ATOM 680 C C . ARG A 1 87 ? 23.354 2.631 -43.827 1.00 82.62 87 ARG A C 1
ATOM 682 O O . ARG A 1 87 ? 23.881 2.667 -44.929 1.00 82.62 87 ARG A O 1
ATOM 689 N N . ARG A 1 88 ? 22.024 2.601 -43.690 1.00 82.69 88 ARG A N 1
ATOM 690 C CA . ARG A 1 88 ? 21.082 2.651 -44.823 1.00 82.69 88 ARG A CA 1
ATOM 691 C C . ARG A 1 88 ? 21.160 3.981 -45.573 1.00 82.69 88 ARG A C 1
ATOM 693 O O . ARG A 1 88 ? 21.098 3.984 -46.798 1.00 82.69 88 ARG A O 1
ATOM 700 N N . SER A 1 89 ? 21.297 5.095 -44.854 1.00 82.56 89 SER A N 1
ATOM 701 C CA . SER A 1 89 ? 21.488 6.423 -45.447 1.00 82.56 89 SER A CA 1
ATOM 702 C C . SER A 1 89 ? 22.812 6.509 -46.211 1.00 82.56 89 SER A C 1
ATOM 704 O O . SER A 1 89 ? 22.828 6.911 -47.372 1.00 82.56 89 SER A O 1
ATOM 706 N N . GLU A 1 90 ? 23.909 6.040 -45.609 1.00 85.75 90 GLU A N 1
ATOM 707 C CA . GLU A 1 90 ? 25.222 5.963 -46.264 1.00 85.75 90 GLU A CA 1
ATOM 708 C C . GLU A 1 90 ? 25.203 5.036 -47.485 1.00 85.75 90 GLU A C 1
ATOM 710 O O . GLU A 1 90 ? 25.698 5.407 -48.547 1.00 85.75 90 GLU A O 1
ATOM 715 N N . PHE A 1 91 ? 24.553 3.875 -47.380 1.00 78.69 91 PHE A N 1
ATOM 716 C CA . PHE A 1 91 ? 24.381 2.949 -48.495 1.00 78.69 91 PHE A CA 1
ATOM 717 C C . PHE A 1 91 ? 23.569 3.563 -49.640 1.00 78.69 91 PHE A C 1
ATOM 719 O O . PHE A 1 91 ? 23.962 3.451 -50.795 1.00 78.69 91 PHE A O 1
ATOM 726 N N . ASN A 1 92 ? 22.462 4.251 -49.345 1.00 74.06 92 ASN A N 1
ATOM 727 C CA . ASN A 1 92 ? 21.677 4.956 -50.361 1.00 74.06 92 ASN A CA 1
ATOM 728 C C . ASN A 1 92 ? 22.475 6.093 -51.017 1.00 74.06 92 ASN A C 1
ATOM 730 O O . ASN A 1 92 ? 22.335 6.313 -52.217 1.00 74.06 92 ASN A O 1
ATOM 734 N N . ARG A 1 93 ? 23.325 6.790 -50.254 1.00 76.44 93 ARG A N 1
ATOM 735 C CA . ARG A 1 93 ? 24.215 7.834 -50.778 1.00 76.44 93 ARG A CA 1
ATOM 736 C C . ARG A 1 93 ? 25.256 7.258 -51.735 1.00 76.44 93 ARG A C 1
AT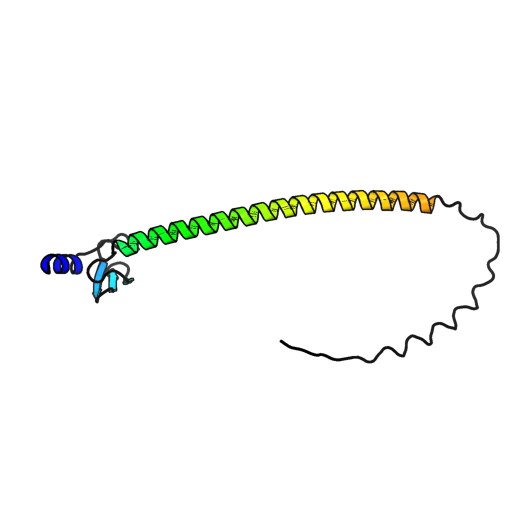OM 738 O O . ARG A 1 93 ? 25.462 7.820 -52.804 1.00 76.44 93 ARG A O 1
ATOM 745 N N . LEU A 1 94 ? 25.876 6.137 -51.369 1.00 77.31 94 LEU A N 1
ATOM 746 C CA . LEU A 1 94 ? 26.811 5.421 -52.236 1.00 77.31 94 LEU A CA 1
ATOM 747 C C . LEU A 1 94 ? 26.101 4.859 -53.468 1.00 77.31 94 LEU A C 1
ATOM 749 O O . LEU A 1 94 ? 26.597 5.050 -54.567 1.00 77.31 94 LEU A O 1
ATOM 753 N N . ARG A 1 95 ? 24.912 4.260 -53.326 1.00 70.94 95 ARG A N 1
ATOM 754 C CA . ARG A 1 95 ? 24.117 3.797 -54.474 1.00 70.94 95 ARG A CA 1
ATOM 755 C C . ARG A 1 95 ? 23.827 4.941 -55.452 1.00 70.94 95 ARG A C 1
ATOM 757 O O . ARG A 1 95 ? 24.076 4.784 -56.637 1.00 70.94 95 ARG A O 1
ATOM 764 N N . GLY A 1 96 ? 23.408 6.108 -54.956 1.00 68.00 96 GLY A N 1
ATOM 765 C CA . GLY A 1 96 ? 23.189 7.288 -55.800 1.00 68.00 96 GLY A CA 1
ATOM 766 C C . GLY A 1 96 ? 24.457 7.803 -56.494 1.00 68.00 96 GLY A C 1
ATOM 767 O O . GLY A 1 96 ? 24.371 8.377 -57.576 1.00 68.00 96 GLY A O 1
ATOM 768 N N . PHE A 1 97 ? 25.636 7.576 -55.908 1.00 59.53 97 PHE A N 1
ATOM 769 C CA . PHE A 1 97 ? 26.918 7.858 -56.553 1.00 59.53 97 PHE A CA 1
ATOM 770 C C . PHE A 1 97 ? 27.186 6.885 -57.713 1.00 59.53 97 PHE A C 1
ATOM 772 O O . PHE A 1 97 ? 27.500 7.333 -58.812 1.00 59.53 97 PHE A O 1
ATOM 779 N N . VAL A 1 98 ? 26.964 5.579 -57.507 1.00 60.19 98 VAL A N 1
ATOM 780 C CA . VAL A 1 98 ? 27.125 4.567 -58.568 1.00 60.19 98 VAL A CA 1
ATOM 781 C C . VAL A 1 98 ? 26.112 4.770 -59.699 1.00 60.19 98 VAL A C 1
ATOM 783 O O . VAL A 1 98 ? 26.494 4.695 -60.861 1.00 60.19 98 VAL A O 1
ATOM 786 N N . ASP A 1 99 ? 24.854 5.100 -59.389 1.00 58.19 99 ASP A N 1
ATOM 787 C CA . ASP A 1 99 ? 23.818 5.369 -60.399 1.00 58.19 99 ASP A CA 1
ATOM 788 C C . ASP A 1 99 ? 24.148 6.615 -61.247 1.00 58.19 99 ASP A C 1
ATOM 790 O O . ASP A 1 99 ? 23.887 6.642 -62.449 1.00 58.19 99 ASP A O 1
ATOM 794 N N . SER A 1 100 ? 24.757 7.642 -60.642 1.00 63.56 100 SER A N 1
ATOM 795 C CA . SER A 1 100 ? 25.182 8.872 -61.327 1.00 63.56 100 SER A CA 1
ATOM 796 C C . SER A 1 100 ? 26.384 8.646 -62.249 1.00 63.56 100 SER A C 1
ATOM 798 O O . SER A 1 100 ? 26.385 9.104 -63.392 1.00 63.56 100 SER A O 1
ATOM 800 N N . ASP A 1 101 ? 27.398 7.912 -61.787 1.00 65.62 101 ASP A N 1
ATOM 801 C CA . ASP A 1 101 ? 28.576 7.605 -62.604 1.00 65.62 101 ASP A CA 1
ATOM 802 C C . ASP A 1 101 ? 28.263 6.576 -63.699 1.00 65.62 101 ASP A C 1
ATOM 804 O O . ASP A 1 101 ? 28.734 6.722 -64.827 1.00 65.62 101 ASP A O 1
ATOM 808 N N . PHE A 1 102 ? 27.395 5.597 -63.423 1.00 62.38 102 PHE A N 1
ATOM 809 C CA . PHE A 1 102 ? 26.875 4.686 -64.443 1.00 62.38 102 PHE A CA 1
ATOM 810 C C . PHE A 1 102 ? 26.075 5.442 -65.509 1.00 62.38 102 PHE A C 1
ATOM 812 O O . PHE A 1 102 ? 26.267 5.208 -66.699 1.00 62.38 102 PHE A O 1
ATOM 819 N N . LYS A 1 103 ? 25.244 6.414 -65.108 1.00 65.81 103 LYS A N 1
ATOM 820 C CA . LYS A 1 103 ? 24.524 7.276 -66.049 1.00 65.81 103 LYS A CA 1
ATOM 821 C C . LYS A 1 103 ? 25.471 8.084 -66.942 1.00 65.81 103 LYS A C 1
ATOM 823 O O . LYS A 1 103 ? 25.282 8.086 -68.149 1.00 65.81 103 LYS A O 1
ATOM 828 N N . LYS A 1 104 ? 26.535 8.683 -66.396 1.00 69.81 104 LYS A N 1
ATOM 829 C CA . LYS A 1 104 ? 27.548 9.391 -67.206 1.00 69.81 104 LYS A CA 1
ATOM 830 C C . LYS A 1 104 ? 28.294 8.477 -68.180 1.00 69.81 104 LYS A C 1
ATOM 832 O O . LYS A 1 104 ? 28.656 8.925 -69.259 1.00 69.81 104 LYS A O 1
ATOM 837 N N . LEU A 1 105 ? 28.537 7.220 -67.805 1.00 62.12 105 LEU A N 1
ATOM 838 C CA . LEU A 1 105 ? 29.160 6.224 -68.683 1.00 62.12 105 LEU A CA 1
ATOM 839 C C . LEU A 1 105 ? 28.230 5.799 -69.826 1.00 62.12 105 LEU A C 1
ATOM 841 O O . LEU A 1 105 ? 28.699 5.612 -70.945 1.00 62.12 105 LEU A O 1
ATOM 845 N N . VAL A 1 106 ? 26.926 5.681 -69.562 1.00 62.69 106 VAL A N 1
ATOM 846 C CA . VAL A 1 106 ? 25.912 5.414 -70.596 1.00 62.69 106 VAL A CA 1
ATOM 847 C C . VAL A 1 106 ? 25.732 6.630 -71.516 1.00 62.69 106 VAL A C 1
ATOM 849 O O . VAL A 1 106 ? 25.679 6.464 -72.731 1.00 62.69 106 VAL A O 1
ATOM 852 N N . ASP A 1 107 ? 25.733 7.844 -70.961 1.00 61.00 107 ASP A N 1
ATOM 853 C CA . ASP A 1 107 ? 25.605 9.106 -71.706 1.00 61.00 107 ASP A CA 1
ATOM 854 C C . ASP A 1 107 ? 26.899 9.490 -72.475 1.00 61.00 107 ASP A C 1
ATOM 856 O O . ASP A 1 107 ? 26.884 10.397 -73.301 1.00 61.00 107 ASP A O 1
ATOM 860 N N . MET A 1 108 ? 28.023 8.794 -72.240 1.00 58.53 108 MET A N 1
ATOM 861 C CA . MET A 1 108 ? 29.282 8.916 -73.001 1.00 58.53 108 MET A CA 1
ATOM 862 C C . MET A 1 108 ? 29.328 8.033 -74.261 1.00 58.53 108 MET A C 1
ATOM 864 O O . MET A 1 108 ? 30.371 7.950 -74.916 1.00 58.53 108 MET A O 1
ATOM 868 N N . SER A 1 109 ? 28.228 7.365 -74.617 1.00 53.28 109 SER A N 1
ATOM 869 C CA . SER A 1 109 ? 28.135 6.677 -75.905 1.00 53.28 109 SER A CA 1
ATOM 870 C C . SER A 1 109 ? 28.110 7.716 -77.036 1.00 53.28 109 SER A C 1
ATOM 872 O O . SER A 1 109 ? 27.313 8.652 -76.966 1.00 53.28 109 SER A O 1
ATOM 874 N N . PRO A 1 110 ? 28.975 7.616 -78.061 1.00 56.91 110 PRO A N 1
ATOM 875 C CA . PRO A 1 110 ? 28.961 8.567 -79.162 1.00 56.91 110 PRO A CA 1
ATOM 876 C C . PRO A 1 110 ? 27.616 8.479 -79.890 1.00 56.91 110 PRO A C 1
ATOM 878 O O . PRO A 1 110 ? 27.227 7.410 -80.361 1.00 56.91 110 PRO A O 1
ATOM 881 N N . GLU A 1 111 ? 26.913 9.609 -79.969 1.00 56.44 111 GLU A N 1
ATOM 882 C CA . GLU A 1 111 ? 25.719 9.768 -80.800 1.00 56.44 111 GLU A CA 1
ATOM 883 C C . GLU A 1 111 ? 26.032 9.277 -82.225 1.00 56.44 111 GLU A C 1
ATOM 885 O O . GLU A 1 111 ? 27.028 9.725 -82.813 1.00 56.44 111 GLU A O 1
ATOM 890 N N . PRO A 1 112 ? 25.234 8.363 -82.809 1.00 47.38 112 PRO A N 1
ATOM 891 C CA . PRO A 1 112 ? 25.404 8.017 -84.207 1.00 47.38 112 PRO A CA 1
ATOM 892 C C . PRO A 1 112 ? 25.166 9.279 -85.036 1.00 47.38 112 PRO A C 1
ATOM 894 O O . PRO A 1 112 ? 24.116 9.915 -84.945 1.00 47.38 112 PRO A O 1
ATOM 897 N N . SER A 1 113 ? 26.170 9.646 -85.832 1.00 45.94 113 SER A N 1
ATOM 898 C CA . SER A 1 113 ? 26.107 10.756 -86.775 1.00 45.94 113 SER A CA 1
ATOM 899 C C . SER A 1 113 ? 24.819 10.678 -87.588 1.00 45.94 113 SER A C 1
ATOM 901 O O . SER A 1 113 ? 24.539 9.674 -88.246 1.00 45.94 113 SER A O 1
ATOM 903 N N . THR A 1 114 ? 24.037 11.747 -87.517 1.00 49.25 114 THR A N 1
ATOM 904 C CA . THR A 1 114 ? 22.768 11.940 -88.206 1.00 49.25 114 THR A CA 1
ATOM 905 C C . THR A 1 114 ? 22.949 11.954 -89.719 1.00 49.25 114 THR A C 1
ATOM 907 O O . THR A 1 114 ? 23.046 13.005 -90.340 1.00 49.25 114 THR A O 1
ATOM 910 N N . SER A 1 115 ? 22.920 10.780 -90.334 1.00 51.44 115 SER A N 1
ATOM 911 C CA . SER A 1 115 ? 22.380 10.599 -91.679 1.00 51.44 115 SER A CA 1
ATOM 912 C C . SER A 1 115 ? 22.229 9.110 -91.943 1.00 51.44 115 SER A C 1
ATOM 914 O O . SER A 1 115 ? 23.212 8.470 -92.284 1.00 51.44 115 SER A O 1
ATOM 916 N N . GLU A 1 116 ? 21.029 8.556 -91.751 1.00 47.66 116 GLU A N 1
ATOM 917 C CA . GLU A 1 116 ? 20.372 7.695 -92.747 1.00 47.66 116 GLU A CA 1
ATOM 918 C C . GLU A 1 116 ? 19.124 6.981 -92.192 1.00 47.66 116 GLU A C 1
ATOM 920 O O . GLU A 1 116 ? 19.127 6.356 -91.137 1.00 47.66 116 GLU A O 1
ATOM 925 N N . HIS A 1 117 ? 18.059 7.068 -92.992 1.00 45.66 117 HIS A N 1
ATOM 926 C CA . HIS A 1 117 ? 16.916 6.157 -93.072 1.00 45.66 117 HIS A CA 1
ATOM 927 C C . HIS A 1 117 ? 15.829 6.172 -91.984 1.00 45.66 117 HIS A C 1
ATOM 929 O O . HIS A 1 117 ? 15.588 5.225 -91.239 1.00 45.66 117 HIS A O 1
ATOM 935 N N . ALA A 1 118 ? 14.983 7.197 -92.097 1.00 50.16 118 ALA A N 1
ATOM 936 C CA . ALA A 1 118 ? 13.541 7.034 -91.951 1.00 50.16 118 ALA A CA 1
ATOM 937 C C . ALA A 1 118 ? 12.987 6.097 -93.049 1.00 50.16 118 ALA A C 1
ATOM 939 O O . ALA A 1 118 ? 12.622 6.572 -94.118 1.00 50.16 118 ALA A O 1
ATOM 940 N N . LEU A 1 119 ? 12.937 4.779 -92.813 1.00 53.34 119 LEU A N 1
ATOM 941 C CA . LEU A 1 119 ? 12.081 3.857 -93.578 1.00 53.34 119 LEU A CA 1
ATOM 942 C C . LEU A 1 119 ? 11.973 2.481 -92.887 1.00 53.34 119 LEU A C 1
ATOM 944 O O . LEU A 1 119 ? 12.647 1.563 -93.317 1.00 53.34 119 LEU A O 1
ATOM 948 N N . HIS A 1 120 ? 11.186 2.323 -91.810 1.00 49.31 120 HIS A N 1
ATOM 949 C CA . HIS A 1 120 ? 10.608 1.016 -91.397 1.00 49.31 120 HIS A CA 1
ATOM 950 C C . HIS A 1 120 ? 9.714 1.132 -90.140 1.00 49.31 120 HIS A C 1
ATOM 952 O O . HIS A 1 120 ? 9.967 0.499 -89.117 1.00 49.31 120 HIS A O 1
ATOM 958 N N . LYS A 1 121 ? 8.657 1.959 -90.172 1.00 50.31 121 LYS A N 1
ATOM 959 C CA . LYS A 1 121 ? 7.748 2.125 -89.014 1.00 50.31 121 LYS A CA 1
ATOM 960 C C . LYS A 1 121 ? 6.332 1.555 -89.167 1.00 50.31 121 LYS A C 1
ATOM 962 O O . LYS A 1 121 ? 5.526 1.779 -88.275 1.00 50.31 121 LYS A O 1
ATOM 967 N N . ASP A 1 122 ? 6.065 0.740 -90.191 1.00 50.09 122 ASP A N 1
ATOM 968 C CA . ASP A 1 122 ? 4.684 0.339 -90.529 1.00 50.09 122 ASP A CA 1
ATOM 969 C C . ASP A 1 122 ? 4.349 -1.165 -90.444 1.00 50.09 122 ASP A C 1
ATOM 971 O O . ASP A 1 122 ? 3.311 -1.568 -90.954 1.00 50.09 122 ASP A O 1
ATOM 975 N N . GLN A 1 123 ? 5.149 -2.033 -89.803 1.00 55.06 123 GLN A N 1
ATOM 976 C CA . GLN A 1 123 ? 4.838 -3.486 -89.805 1.00 55.06 123 GLN A CA 1
ATOM 977 C C . GLN A 1 123 ? 4.769 -4.221 -88.459 1.00 55.06 123 GLN A C 1
ATOM 979 O O . GLN A 1 123 ? 4.486 -5.415 -88.453 1.00 55.06 123 GLN A O 1
ATOM 984 N N . SER A 1 124 ? 4.942 -3.568 -87.308 1.00 47.97 124 SER A N 1
ATOM 985 C CA . SER A 1 124 ? 4.845 -4.260 -86.003 1.00 47.97 124 SER A CA 1
ATOM 986 C C . SER A 1 124 ? 3.623 -3.886 -85.157 1.00 47.97 124 SER A C 1
ATOM 988 O O . SER A 1 124 ? 3.336 -4.561 -84.169 1.00 47.97 124 SER A O 1
ATOM 990 N N . ILE A 1 125 ? 2.836 -2.886 -85.565 1.00 50.72 125 ILE A N 1
ATOM 991 C CA . ILE A 1 125 ? 1.591 -2.486 -84.886 1.00 50.72 125 ILE A CA 1
ATOM 992 C C . ILE A 1 125 ? 0.401 -3.237 -85.503 1.00 50.72 125 ILE A C 1
ATOM 994 O O . ILE A 1 125 ? -0.513 -2.631 -86.043 1.00 50.72 125 ILE A O 1
ATOM 998 N N . GLN A 1 126 ? 0.429 -4.571 -85.494 1.00 52.94 126 GLN A N 1
ATOM 999 C CA . GLN A 1 126 ? -0.768 -5.371 -85.812 1.00 52.94 126 GLN A CA 1
ATOM 1000 C C . GLN A 1 126 ? -0.805 -6.769 -85.168 1.00 52.94 126 GLN A C 1
ATOM 1002 O O . GLN A 1 126 ? -1.814 -7.450 -85.289 1.00 52.94 126 GLN A O 1
ATOM 1007 N N . ALA A 1 127 ? 0.223 -7.186 -84.414 1.00 48.12 127 ALA A N 1
ATOM 1008 C CA . ALA A 1 127 ? 0.281 -8.529 -83.811 1.00 48.12 127 ALA A CA 1
ATOM 1009 C C . ALA A 1 127 ? 0.145 -8.567 -82.270 1.00 48.12 127 ALA A C 1
ATOM 1011 O O . ALA A 1 127 ? 0.258 -9.630 -81.670 1.00 48.12 127 ALA A O 1
ATOM 1012 N N . GLY A 1 128 ? -0.079 -7.427 -81.602 1.00 44.16 128 GLY A N 1
ATOM 1013 C CA . GLY A 1 128 ? -0.103 -7.345 -80.129 1.00 44.16 128 GLY A CA 1
ATOM 1014 C C . GLY A 1 128 ? -1.483 -7.216 -79.475 1.00 44.16 128 GLY A C 1
ATOM 1015 O O . GLY A 1 128 ? -1.562 -7.229 -78.250 1.00 44.16 128 GLY A O 1
ATOM 1016 N N . GLN A 1 129 ? -2.563 -7.063 -80.249 1.00 52.38 129 GLN A N 1
ATOM 1017 C CA . GLN A 1 129 ? -3.909 -6.805 -79.709 1.00 52.38 129 GLN A CA 1
ATOM 1018 C C . GLN A 1 129 ? -4.744 -8.071 -79.426 1.00 52.38 129 GLN A C 1
ATOM 1020 O O . GLN A 1 129 ? -5.850 -7.944 -78.918 1.00 52.38 129 GLN A O 1
ATOM 1025 N N . GLU A 1 130 ? -4.223 -9.283 -79.661 1.00 48.38 130 GLU A N 1
ATOM 1026 C CA . GLU A 1 130 ? -4.949 -10.545 -79.393 1.00 48.38 130 GLU A CA 1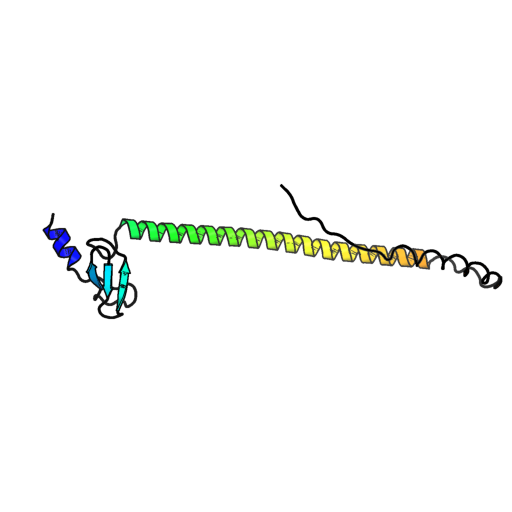
ATOM 1027 C C . GLU A 1 130 ? -4.603 -11.234 -78.055 1.00 48.38 130 GLU A C 1
ATOM 1029 O O . GLU A 1 130 ? -5.138 -12.298 -77.756 1.00 48.38 130 GLU A O 1
ATOM 1034 N N . LEU A 1 131 ? -3.762 -10.642 -77.197 1.00 49.50 131 LEU A N 1
ATOM 1035 C CA . LEU A 1 131 ? -3.405 -11.247 -75.897 1.00 49.50 131 LEU A CA 1
ATOM 1036 C C . LEU A 1 131 ? -4.001 -10.541 -74.669 1.00 49.50 131 LEU A C 1
ATOM 1038 O O . LEU A 1 131 ? -3.708 -10.932 -73.543 1.00 49.50 131 LEU A O 1
ATOM 1042 N N . THR A 1 132 ? -4.876 -9.547 -74.846 1.00 52.00 132 THR A N 1
ATOM 1043 C CA . THR A 1 132 ? -5.449 -8.776 -73.724 1.00 52.00 132 THR A CA 1
ATOM 1044 C C . THR A 1 132 ? -6.894 -9.123 -73.349 1.00 52.00 132 THR A C 1
ATOM 1046 O O . THR A 1 132 ? -7.469 -8.416 -72.528 1.00 52.00 132 THR A O 1
ATOM 1049 N N . GLU A 1 133 ? -7.488 -10.206 -73.866 1.00 50.78 133 GLU A N 1
ATOM 1050 C CA . GLU A 1 133 ? -8.893 -10.555 -73.554 1.00 50.78 133 GLU A CA 1
ATOM 1051 C C . GLU A 1 133 ? -9.123 -11.882 -72.804 1.00 50.78 133 GLU A C 1
ATOM 1053 O O . GLU A 1 133 ? -10.263 -12.165 -72.445 1.00 50.78 133 GLU A O 1
ATOM 1058 N N . ASN A 1 134 ? -8.088 -12.658 -72.446 1.00 51.41 134 ASN A N 1
ATOM 1059 C CA . ASN A 1 134 ? -8.290 -13.985 -71.826 1.00 51.41 134 ASN A CA 1
ATOM 1060 C C . ASN A 1 134 ? -7.805 -14.191 -70.375 1.00 51.41 134 ASN A C 1
ATOM 1062 O O . ASN A 1 134 ? -7.935 -15.299 -69.864 1.00 51.41 134 ASN A O 1
ATOM 1066 N N . GLU A 1 135 ? -7.364 -13.160 -69.645 1.00 46.72 135 GLU A N 1
ATOM 1067 C CA . GLU A 1 135 ? -7.054 -13.283 -68.197 1.00 46.72 135 GLU A CA 1
ATOM 1068 C C . GLU A 1 135 ? -7.958 -12.430 -67.285 1.00 46.72 135 GLU A C 1
ATOM 1070 O O . GLU A 1 135 ? -7.595 -12.041 -66.176 1.00 46.72 135 GLU A O 1
ATOM 1075 N N . ALA A 1 136 ? -9.198 -12.184 -67.718 1.00 53.06 136 ALA A N 1
ATOM 1076 C CA . ALA A 1 136 ? -10.253 -11.608 -66.887 1.00 53.06 136 ALA A CA 1
ATOM 1077 C C . ALA A 1 136 ? -11.308 -12.662 -66.492 1.00 53.06 136 ALA A C 1
ATOM 1079 O O . ALA A 1 136 ? -12.439 -12.635 -66.976 1.00 53.06 136 ALA A O 1
ATOM 1080 N N . ARG A 1 137 ? -10.974 -13.573 -65.562 1.00 47.38 137 ARG A N 1
ATOM 1081 C CA . ARG A 1 137 ? -11.968 -14.269 -64.714 1.00 47.38 137 ARG A CA 1
ATOM 1082 C C . ARG A 1 137 ? -11.331 -14.802 -63.414 1.00 47.38 137 ARG A C 1
ATOM 1084 O O . ARG A 1 137 ? -10.641 -15.810 -63.413 1.00 47.38 137 ARG A O 1
ATOM 1091 N N . GLN A 1 138 ? -11.571 -14.086 -62.310 1.00 47.75 138 GLN A N 1
ATOM 1092 C CA . GLN A 1 138 ? -11.270 -14.464 -60.906 1.00 47.75 138 GLN A CA 1
ATOM 1093 C C . GLN A 1 138 ? -12.196 -15.627 -60.422 1.00 47.75 138 GLN A C 1
ATOM 1095 O O . GLN A 1 138 ? -12.952 -16.117 -61.266 1.00 47.75 138 GLN A O 1
ATOM 1100 N N . PRO A 1 139 ? -12.386 -15.973 -59.111 1.00 48.72 139 PRO A N 1
ATOM 1101 C CA . PRO A 1 139 ? -11.632 -15.818 -57.832 1.00 48.72 139 PRO A CA 1
ATOM 1102 C C . PRO A 1 139 ? -11.661 -17.097 -56.911 1.00 48.72 139 PRO A C 1
ATOM 1104 O O . PRO A 1 139 ? -12.352 -18.064 -57.206 1.00 48.72 139 PRO A O 1
ATOM 1107 N N . GLY A 1 140 ? -11.037 -17.067 -55.713 1.00 40.09 140 GLY A N 1
ATOM 1108 C CA . GLY A 1 140 ? -11.397 -17.929 -54.544 1.00 40.09 140 GLY A CA 1
ATOM 1109 C C . GLY A 1 140 ? -10.193 -18.338 -53.670 1.00 40.09 140 GLY A C 1
ATOM 1110 O O . GLY A 1 140 ? -9.263 -18.938 -54.179 1.00 40.09 140 GLY A O 1
ATOM 1111 N N . LYS A 1 141 ? -9.996 -17.835 -52.437 1.00 48.50 141 LYS A N 1
ATOM 1112 C CA . LYS A 1 141 ? -10.575 -18.217 -51.118 1.00 48.50 141 LYS A CA 1
ATOM 1113 C C . LYS A 1 141 ? -10.372 -19.687 -50.694 1.00 48.50 141 LYS A C 1
ATOM 1115 O O . LYS A 1 141 ? -11.131 -20.525 -51.139 1.00 48.50 141 LYS A O 1
ATOM 1120 N N . GLU A 1 142 ? -9.490 -19.907 -49.708 1.00 45.88 142 GLU A N 1
ATOM 1121 C CA . GLU A 1 142 ? -9.480 -20.961 -48.654 1.00 45.88 142 GLU A CA 1
ATOM 1122 C C . GLU A 1 142 ? -8.291 -20.607 -47.724 1.00 45.88 142 GLU A C 1
ATOM 1124 O O . GLU A 1 142 ? -7.184 -20.413 -48.206 1.00 45.88 142 GLU A O 1
ATOM 1129 N N . THR A 1 143 ? -8.403 -20.164 -46.465 1.00 46.00 143 THR A N 1
ATOM 1130 C CA . THR A 1 143 ? -9.023 -20.667 -45.220 1.00 46.00 143 THR A CA 1
ATOM 1131 C C . THR A 1 143 ? -8.511 -22.030 -44.744 1.00 46.00 143 THR A C 1
ATOM 1133 O O . THR A 1 143 ? -8.929 -23.038 -45.287 1.00 46.00 143 THR A O 1
ATOM 1136 N N . ARG A 1 144 ? -7.791 -22.009 -43.598 1.00 42.06 144 ARG A N 1
ATOM 1137 C CA . ARG A 1 144 ? -7.534 -23.120 -42.641 1.00 42.06 144 ARG A CA 1
ATOM 1138 C C . ARG A 1 144 ? -6.677 -24.284 -43.198 1.00 42.06 144 ARG A C 1
ATOM 1140 O O . ARG A 1 144 ? -6.682 -24.539 -44.380 1.00 42.06 144 ARG A O 1
ATOM 1147 N N . GLN A 1 145 ? -5.881 -25.015 -42.418 1.00 46.66 145 GLN A N 1
ATOM 1148 C CA . GLN A 1 145 ? -6.033 -25.422 -41.022 1.00 46.66 145 GLN A CA 1
ATOM 1149 C C . GLN A 1 145 ? -4.716 -26.029 -40.491 1.00 46.66 145 GLN A C 1
ATOM 1151 O O . GLN A 1 145 ? -3.919 -26.524 -41.281 1.00 46.66 145 GLN A O 1
ATOM 1156 N N . SER A 1 146 ? -4.627 -26.042 -39.152 1.00 46.00 146 SER A N 1
ATOM 1157 C CA . SER A 1 146 ? -3.986 -27.035 -38.257 1.00 46.00 146 SER A CA 1
ATOM 1158 C C . SER A 1 146 ? -2.475 -27.247 -38.284 1.00 46.00 146 SER A C 1
ATOM 1160 O O . SER A 1 146 ? -1.962 -27.776 -39.287 1.00 46.00 146 SER A O 1
#

pLDDT: mean 79.0, std 20.35, range [40.09, 98.19]